Protein AF-A0A7S1WYD8-F1 (afdb_monomer_lite)

Secondary structure (DSSP, 8-state):
----------PPPPPPP---------TT------TTT---TTS-THHHHHHHHHHHHHHHHHHHHHHHHS------PPP-------------PPP-------GGGTGGG-SHHHHHHHSTT-----EEEEEE-TTTTTTSPPPGGGTTS-SEEEEEETTS-SS-------

Foldseek 3Di:
DDDDDDDDDDDDDDDPDDDDDDDDPDPPPDPPQDPPPRDDPVDDCVVVVLLVVLLVLLVVVVVVQVVVPPPPPPPDDPDDDDDDDPPDPPPPDRDDDDDDDDLVCQFLCPRNNVSNVVVPPDDDFDEEEDEDAPPPPPPVDDPPVRPSGGNHYHYDHPPDDPDDPPPPPD

Sequence (170 aa):
GAPARTGDTRTPPQSPGGKDDAEGNTPGAAPRECPYIGLNQANSHMLDAQCLWDAAMAHSVVETLARLRAPTSTPPTPQSLPTEPRSVENDKKSPLVLHVCGKFHCEHHLGIPERLHESNGVRTLVVACVPSAKVHMAADKLPEAAKGMADFLVLTDATVPRSFDVTHPI

Radius of gyration: 27.51 Å; chains: 1; bounding box: 68×44×90 Å

Organism: NCBI:txid63592

Structure (mmCIF, N/CA/C/O backbone):
data_AF-A0A7S1WYD8-F1
#
_entry.id   AF-A0A7S1WYD8-F1
#
loop_
_atom_site.group_PDB
_atom_site.id
_atom_site.type_symbol
_atom_site.label_atom_id
_atom_site.label_alt_id
_atom_site.label_comp_id
_atom_site.label_asym_id
_atom_site.label_entity_id
_atom_site.label_seq_id
_atom_site.pdbx_PDB_ins_code
_atom_site.Cartn_x
_atom_site.Cartn_y
_atom_site.Cartn_z
_atom_site.occupancy
_atom_site.B_iso_or_equiv
_atom_site.auth_seq_id
_atom_site.auth_comp_id
_atom_site.auth_asym_id
_atom_site.auth_atom_id
_atom_site.pdbx_PDB_model_num
ATOM 1 N N . GLY A 1 1 ? -29.277 -12.924 -56.873 1.00 54.72 1 GLY A N 1
ATOM 2 C CA . GLY A 1 1 ? -27.971 -12.271 -57.053 1.00 54.72 1 GLY A CA 1
ATOM 3 C C . GLY A 1 1 ? -27.940 -11.025 -56.203 1.00 54.72 1 GLY A C 1
ATOM 4 O O . GLY A 1 1 ? -28.778 -10.163 -56.410 1.00 54.72 1 GLY A O 1
ATOM 5 N N . ALA A 1 2 ? -27.035 -10.974 -55.231 1.00 48.59 2 ALA A N 1
ATOM 6 C CA . ALA A 1 2 ? -26.766 -9.813 -54.385 1.00 48.59 2 ALA A CA 1
ATOM 7 C C . ALA A 1 2 ? -25.243 -9.576 -54.391 1.00 48.59 2 ALA A C 1
ATOM 9 O O . ALA A 1 2 ? -24.506 -10.567 -54.407 1.00 48.59 2 ALA A O 1
ATOM 10 N N . PRO A 1 3 ? -24.754 -8.324 -54.433 1.00 60.97 3 PRO A N 1
ATOM 11 C CA . PRO A 1 3 ? -23.325 -8.063 -54.541 1.00 60.97 3 PRO A CA 1
ATOM 12 C C . PRO A 1 3 ? -22.613 -8.221 -53.191 1.00 60.97 3 PRO A C 1
ATOM 14 O O . PRO A 1 3 ? -23.102 -7.794 -52.144 1.00 60.97 3 PRO A O 1
ATOM 17 N N . ALA A 1 4 ? -21.438 -8.847 -53.246 1.00 55.34 4 ALA A N 1
ATOM 18 C CA . ALA A 1 4 ? -20.537 -9.069 -52.126 1.00 55.34 4 ALA A CA 1
ATOM 19 C C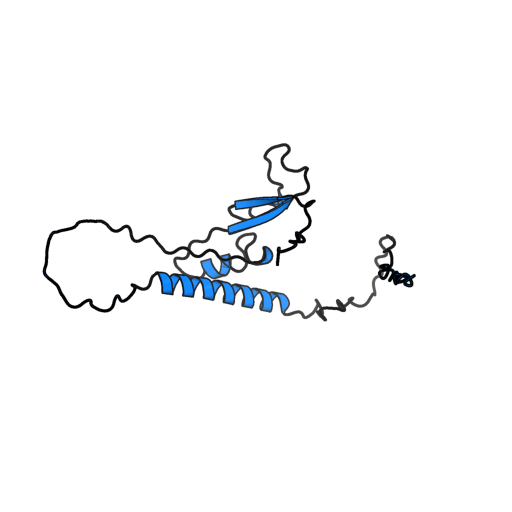 . ALA A 1 4 ? -19.931 -7.747 -51.622 1.00 55.34 4 ALA A C 1
ATOM 21 O O . ALA A 1 4 ? -19.426 -6.942 -52.403 1.00 55.34 4 ALA A O 1
ATOM 22 N N . ARG A 1 5 ? -19.959 -7.543 -50.299 1.00 60.25 5 ARG A N 1
ATOM 23 C CA . ARG A 1 5 ? -19.236 -6.471 -49.602 1.00 60.25 5 ARG A CA 1
ATOM 24 C C . ARG A 1 5 ? -17.738 -6.787 -49.604 1.00 60.25 5 ARG A C 1
ATOM 26 O O . ARG A 1 5 ? -17.311 -7.754 -48.982 1.00 60.25 5 ARG A O 1
ATOM 33 N N . THR A 1 6 ? -16.953 -5.955 -50.276 1.00 57.88 6 THR A N 1
ATOM 34 C CA . THR A 1 6 ? -15.489 -5.936 -50.198 1.00 57.88 6 THR A CA 1
ATOM 35 C C . THR A 1 6 ? -15.048 -5.346 -48.858 1.00 57.88 6 THR A C 1
ATOM 37 O O . THR A 1 6 ? -15.450 -4.236 -48.509 1.00 57.88 6 THR A O 1
ATOM 40 N N . GLY A 1 7 ? -14.262 -6.112 -48.098 1.00 54.97 7 GLY A N 1
ATOM 41 C CA . GLY A 1 7 ? -13.695 -5.708 -46.813 1.00 54.97 7 GLY A CA 1
ATOM 42 C C . GLY A 1 7 ? -12.561 -4.695 -46.974 1.00 54.97 7 GLY A C 1
ATOM 43 O O . GLY A 1 7 ? -11.662 -4.885 -47.788 1.00 54.97 7 GLY A O 1
ATOM 44 N N . ASP A 1 8 ? -12.629 -3.628 -46.182 1.00 55.41 8 ASP A N 1
ATOM 45 C CA . ASP A 1 8 ? -11.605 -2.595 -46.028 1.00 55.41 8 ASP A CA 1
ATOM 46 C C . ASP A 1 8 ? -10.513 -3.115 -45.075 1.00 55.41 8 ASP A C 1
ATOM 48 O O . ASP A 1 8 ? -10.705 -3.194 -43.859 1.00 55.41 8 ASP A O 1
ATOM 52 N N . THR A 1 9 ? -9.380 -3.552 -45.628 1.00 53.44 9 THR A N 1
ATOM 53 C CA . THR A 1 9 ? -8.193 -3.955 -44.864 1.00 53.44 9 THR A CA 1
ATOM 54 C C . THR A 1 9 ? -7.433 -2.712 -44.414 1.00 53.44 9 THR A C 1
ATOM 56 O O . THR A 1 9 ? -6.510 -2.257 -45.090 1.00 53.44 9 THR A O 1
ATOM 59 N N . ARG A 1 10 ? -7.800 -2.160 -43.254 1.00 54.47 10 ARG A N 1
ATOM 60 C CA . ARG A 1 10 ? -6.970 -1.160 -42.572 1.00 54.47 10 ARG A CA 1
ATOM 61 C C . ARG A 1 10 ? -5.784 -1.842 -41.904 1.00 54.47 10 ARG A C 1
ATOM 63 O O . ARG A 1 10 ? -5.918 -2.483 -40.865 1.00 54.47 10 ARG A O 1
ATOM 70 N N . THR A 1 11 ? -4.620 -1.683 -42.514 1.00 59.00 11 THR A N 1
ATOM 71 C CA . THR A 1 11 ? -3.324 -2.036 -41.936 1.00 59.00 11 THR A CA 1
ATOM 72 C C . THR A 1 11 ? -3.075 -1.181 -40.683 1.00 59.00 11 THR A C 1
ATOM 74 O O . THR A 1 11 ? -3.190 0.045 -40.771 1.00 59.00 11 THR A O 1
ATOM 77 N N . PRO A 1 12 ? -2.747 -1.766 -39.517 1.00 62.69 12 PRO A N 1
ATOM 78 C CA . PRO A 1 12 ? -2.370 -0.987 -38.342 1.00 62.69 12 PRO A CA 1
ATOM 79 C C . PRO A 1 12 ? -1.045 -0.238 -38.586 1.00 62.69 12 PRO A C 1
ATOM 81 O O . PRO A 1 12 ? -0.192 -0.732 -39.331 1.00 62.69 12 PRO A O 1
ATOM 84 N N . PRO A 1 13 ? -0.848 0.947 -37.975 1.00 56.44 13 PRO A N 1
ATOM 85 C CA . PRO A 1 13 ? 0.396 1.694 -38.099 1.00 56.44 13 PRO A CA 1
ATOM 86 C C . PRO A 1 13 ? 1.548 0.888 -37.490 1.00 56.44 13 PRO A C 1
ATOM 88 O O . PRO A 1 13 ? 1.535 0.550 -36.308 1.00 56.44 13 PRO A O 1
ATOM 91 N N . GLN A 1 14 ? 2.544 0.573 -38.317 1.00 46.78 14 GLN A N 1
ATOM 92 C CA . GLN A 1 14 ? 3.796 -0.026 -37.871 1.00 46.78 14 GLN A CA 1
ATOM 93 C C . GLN A 1 14 ? 4.519 0.963 -36.951 1.00 46.78 14 GLN A C 1
ATOM 95 O O . GLN A 1 14 ? 4.856 2.073 -37.362 1.00 46.78 14 GLN A O 1
ATOM 100 N N . SER A 1 15 ? 4.759 0.562 -35.703 1.00 56.62 15 SER A N 1
ATOM 101 C CA . SER A 1 15 ? 5.686 1.267 -34.821 1.00 56.62 15 SER A CA 1
ATOM 102 C C . SER A 1 15 ? 7.091 1.207 -35.434 1.00 56.62 15 SER A C 1
ATOM 104 O O . SER A 1 15 ? 7.518 0.123 -35.839 1.00 56.62 15 SER A O 1
ATOM 106 N N . PRO A 1 16 ? 7.822 2.331 -35.533 1.00 56.03 16 PRO A N 1
ATOM 107 C CA . PRO A 1 16 ? 9.172 2.314 -36.069 1.00 56.03 16 PRO A CA 1
ATOM 108 C C . PRO A 1 16 ? 10.068 1.481 -35.148 1.00 56.03 16 PRO A C 1
ATOM 110 O O . PRO A 1 16 ? 10.165 1.743 -33.950 1.00 56.03 16 PRO A O 1
ATOM 113 N N . GLY A 1 17 ? 10.683 0.450 -35.729 1.00 50.47 17 GLY A N 1
ATOM 114 C CA . GLY A 1 17 ? 11.628 -0.428 -35.054 1.00 50.47 17 GLY A CA 1
ATOM 115 C C . GLY A 1 17 ? 12.797 0.367 -34.484 1.00 50.47 17 GLY A C 1
ATOM 116 O O . GLY A 1 17 ? 13.531 1.025 -35.223 1.00 50.47 17 GLY A O 1
ATOM 117 N N . GLY A 1 18 ? 12.955 0.291 -33.163 1.00 46.12 18 GLY A N 1
ATOM 118 C CA . GLY A 1 18 ? 14.162 0.724 -32.479 1.00 46.12 18 GLY A CA 1
ATOM 119 C C . GLY A 1 18 ? 15.306 -0.191 -32.891 1.00 46.12 18 GLY A C 1
ATOM 120 O O . GLY A 1 18 ? 15.285 -1.381 -32.593 1.00 46.12 18 GLY A O 1
ATOM 121 N N . LYS A 1 19 ? 16.266 0.365 -33.629 1.00 50.75 19 LYS A N 1
ATOM 122 C CA . LYS A 1 19 ? 17.580 -0.242 -33.791 1.00 50.75 19 LYS A CA 1
ATOM 123 C C . LYS A 1 19 ? 18.352 -0.039 -32.496 1.00 50.75 19 LYS A C 1
ATOM 125 O O . LYS A 1 19 ? 18.492 1.091 -32.028 1.00 50.75 19 LYS A O 1
ATOM 130 N N . ASP A 1 20 ? 18.818 -1.151 -31.953 1.00 59.25 20 ASP A N 1
ATOM 131 C CA . ASP A 1 20 ? 19.882 -1.211 -30.969 1.00 59.25 20 ASP A CA 1
ATOM 132 C C . ASP A 1 20 ? 21.140 -0.591 -31.580 1.00 59.25 20 ASP A C 1
ATOM 134 O O . ASP A 1 20 ? 21.757 -1.192 -32.454 1.00 59.25 20 ASP A O 1
ATOM 138 N N . ASP A 1 21 ? 21.518 0.604 -31.133 1.00 47.22 21 ASP A N 1
ATOM 139 C CA . ASP A 1 21 ? 22.834 1.165 -31.412 1.00 47.22 21 ASP A CA 1
ATOM 140 C C . ASP A 1 21 ? 23.421 1.732 -30.116 1.00 47.22 21 ASP A C 1
ATOM 142 O O . ASP A 1 21 ? 22.973 2.739 -29.570 1.00 47.22 21 ASP A O 1
ATOM 146 N N . ALA A 1 22 ? 24.399 0.972 -29.628 1.00 52.16 22 ALA A N 1
ATOM 147 C CA . ALA A 1 22 ? 25.668 1.382 -29.046 1.00 52.16 22 ALA A CA 1
ATOM 148 C C . ALA A 1 22 ? 25.738 2.699 -28.247 1.00 52.16 22 ALA A C 1
ATOM 150 O O . ALA A 1 22 ? 25.550 3.809 -28.742 1.00 52.16 22 ALA A O 1
ATOM 151 N N . GLU A 1 23 ? 26.187 2.523 -27.007 1.00 51.34 23 GLU A N 1
ATOM 152 C CA . GLU A 1 23 ? 26.700 3.517 -26.070 1.00 51.34 23 GLU A CA 1
ATOM 153 C C . GLU A 1 23 ? 27.602 4.575 -26.736 1.00 51.34 23 GLU A C 1
ATOM 155 O O . GLU A 1 23 ? 28.797 4.382 -26.949 1.00 51.34 23 GLU A O 1
ATOM 160 N N . GLY A 1 24 ? 27.026 5.743 -27.015 1.00 44.38 24 GLY A N 1
ATOM 161 C CA . GLY A 1 24 ? 27.745 6.977 -27.314 1.00 44.38 24 GLY A CA 1
ATOM 162 C C . GLY A 1 24 ? 27.444 8.021 -26.245 1.00 44.38 24 GLY A C 1
ATOM 163 O O . GLY A 1 24 ? 26.555 8.854 -26.422 1.00 44.38 24 GLY A O 1
ATOM 164 N N . ASN A 1 25 ? 28.165 7.980 -25.120 1.00 46.75 25 ASN A N 1
ATOM 165 C CA . ASN A 1 25 ? 28.095 9.016 -24.088 1.00 46.75 25 ASN A CA 1
ATOM 166 C C . ASN A 1 25 ? 28.678 10.325 -24.650 1.00 46.75 25 ASN A C 1
ATOM 168 O O . ASN A 1 25 ? 29.888 10.539 -24.619 1.00 46.75 25 ASN A O 1
ATOM 172 N N . THR A 1 26 ? 27.822 11.173 -25.223 1.00 55.28 26 THR A N 1
ATOM 173 C CA . THR A 1 26 ? 28.215 12.484 -25.753 1.00 55.28 26 THR A CA 1
ATOM 174 C C . THR A 1 26 ? 28.062 13.520 -24.633 1.00 55.28 26 THR A C 1
ATOM 176 O O . THR A 1 26 ? 26.927 13.834 -24.262 1.00 55.28 26 THR A O 1
ATOM 179 N N . PRO A 1 27 ? 29.154 14.068 -24.068 1.00 48.50 27 PRO A N 1
ATOM 180 C CA . PRO A 1 27 ? 29.068 15.113 -23.055 1.00 48.50 27 PRO A CA 1
ATOM 181 C C . PRO A 1 27 ? 28.597 16.408 -23.731 1.00 48.50 27 PRO A C 1
ATOM 183 O O . PRO A 1 27 ? 29.362 17.065 -24.430 1.00 48.50 27 PRO A O 1
ATOM 186 N N . GLY A 1 28 ? 27.316 16.746 -23.575 1.00 56.62 28 GLY A N 1
ATOM 187 C CA . GLY A 1 28 ? 26.741 17.985 -24.119 1.00 56.62 28 GLY A CA 1
ATOM 188 C C . GLY A 1 28 ? 25.321 17.880 -24.673 1.00 56.62 28 GLY A C 1
ATOM 189 O O . GLY A 1 28 ? 24.766 18.893 -25.093 1.00 56.62 28 GLY A O 1
ATOM 190 N N . ALA A 1 29 ? 24.702 16.696 -24.676 1.00 58.94 29 ALA A N 1
ATOM 191 C CA . ALA A 1 29 ? 23.285 16.591 -25.008 1.00 58.94 29 ALA A CA 1
ATOM 192 C C . ALA A 1 29 ? 22.445 17.249 -23.898 1.00 58.94 29 ALA A C 1
ATOM 194 O O . ALA A 1 29 ? 22.488 16.817 -22.746 1.00 58.94 29 ALA A O 1
ATOM 195 N N . ALA A 1 30 ? 21.703 18.305 -24.252 1.00 63.00 30 ALA A N 1
ATOM 196 C CA . ALA A 1 30 ? 20.759 18.975 -23.362 1.00 63.00 30 ALA A CA 1
ATOM 197 C C . ALA A 1 30 ? 19.829 17.948 -22.680 1.00 63.00 30 ALA A C 1
ATOM 199 O O . ALA A 1 30 ? 19.476 16.947 -23.318 1.00 63.00 30 ALA A O 1
ATOM 200 N N . PRO A 1 31 ? 19.443 18.166 -21.407 1.00 61.38 31 PRO A N 1
ATOM 201 C CA . PRO A 1 31 ? 18.614 17.228 -20.660 1.00 61.38 31 PRO A CA 1
ATOM 202 C C . PRO A 1 31 ? 17.346 16.938 -21.461 1.00 61.38 31 PRO A C 1
ATOM 204 O O . PRO A 1 31 ? 16.553 17.832 -21.748 1.00 61.38 31 PRO A O 1
ATOM 207 N N . ARG A 1 32 ? 17.206 15.682 -21.894 1.00 60.66 32 ARG A N 1
ATOM 208 C CA . ARG A 1 32 ? 16.066 15.227 -22.686 1.00 60.66 32 ARG A CA 1
ATOM 209 C C . ARG A 1 32 ? 14.837 15.222 -21.786 1.00 60.66 32 ARG A C 1
ATOM 211 O O . ARG A 1 32 ? 14.624 14.291 -21.017 1.00 60.66 32 ARG A O 1
ATOM 218 N N . GLU A 1 33 ? 14.064 16.294 -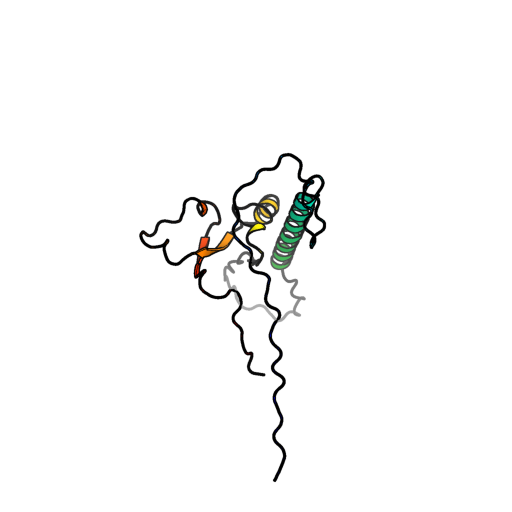21.865 1.00 60.03 33 GLU A N 1
ATOM 219 C CA . GLU A 1 33 ? 12.764 16.417 -21.221 1.00 60.03 33 GLU A CA 1
ATOM 220 C C . GLU A 1 33 ? 11.828 15.327 -21.766 1.00 60.03 33 GLU A C 1
ATOM 222 O O . GLU A 1 33 ? 11.763 15.093 -22.976 1.00 60.03 33 GLU A O 1
ATOM 227 N N . CYS A 1 34 ? 11.138 14.607 -20.879 1.00 54.78 34 CYS A N 1
ATOM 228 C CA . CYS A 1 34 ? 10.168 13.602 -21.303 1.00 54.78 34 CYS A CA 1
ATOM 229 C C . CYS A 1 34 ? 9.008 14.310 -22.031 1.00 54.78 34 CYS A C 1
ATOM 231 O O . CYS A 1 34 ? 8.285 15.075 -21.385 1.00 54.78 34 CYS A O 1
ATOM 233 N N . PRO A 1 35 ? 8.768 14.044 -23.331 1.00 60.50 35 PRO A N 1
ATOM 234 C CA . PRO A 1 35 ? 7.824 14.820 -24.142 1.00 60.50 35 PRO A CA 1
ATOM 235 C C . PRO A 1 35 ? 6.361 14.644 -23.718 1.00 60.50 35 PRO A C 1
ATOM 237 O O . PRO A 1 35 ? 5.507 15.423 -24.127 1.00 60.50 35 PRO A O 1
ATOM 240 N N . TYR A 1 36 ? 6.065 13.628 -22.904 1.00 55.00 36 TYR A N 1
ATOM 241 C CA . TYR A 1 36 ? 4.706 13.311 -22.467 1.00 55.00 36 TYR A CA 1
ATOM 242 C C . TYR A 1 36 ? 4.369 13.816 -21.066 1.00 55.00 36 TYR A C 1
ATOM 244 O O . TYR A 1 36 ? 3.191 13.884 -20.729 1.00 55.00 36 TYR A O 1
ATOM 252 N N . ILE A 1 37 ? 5.371 14.144 -20.243 1.00 59.97 37 ILE A N 1
ATOM 253 C CA . ILE A 1 37 ? 5.134 14.528 -18.843 1.00 59.97 37 ILE A CA 1
ATOM 254 C C . ILE A 1 37 ? 5.731 15.908 -18.519 1.00 59.97 37 ILE A C 1
ATOM 256 O O . ILE A 1 37 ? 5.375 16.488 -17.503 1.00 59.97 37 ILE A O 1
ATOM 260 N N . GLY A 1 38 ? 6.572 16.492 -19.389 1.00 55.41 38 GLY A N 1
ATOM 261 C CA . GLY A 1 38 ? 7.095 17.856 -19.193 1.00 55.41 38 GLY A CA 1
ATOM 262 C C . GLY A 1 38 ? 7.848 18.028 -17.868 1.00 55.41 38 GLY A C 1
ATOM 263 O O . GLY A 1 38 ? 7.863 19.105 -17.280 1.00 55.41 38 GLY A O 1
ATOM 264 N N . LEU A 1 39 ? 8.404 16.932 -17.341 1.00 57.12 39 LEU A N 1
ATOM 265 C CA . LEU A 1 39 ? 9.094 16.919 -16.060 1.00 57.12 39 LEU A CA 1
ATOM 266 C C . LEU A 1 39 ? 10.578 17.147 -16.296 1.00 57.12 39 LEU A C 1
ATOM 268 O O . LEU A 1 39 ? 11.310 16.248 -16.716 1.00 57.12 39 LEU A O 1
ATOM 272 N N . ASN A 1 40 ? 11.022 18.356 -15.984 1.00 64.50 40 ASN A N 1
ATOM 273 C CA . ASN A 1 40 ? 12.432 18.659 -15.849 1.00 64.50 40 ASN A CA 1
ATOM 274 C C . ASN A 1 40 ? 12.943 18.088 -14.515 1.00 64.50 40 ASN A C 1
ATOM 276 O O . ASN A 1 40 ? 12.693 18.658 -13.452 1.00 64.50 40 ASN A O 1
ATOM 280 N N . GLN A 1 41 ? 13.668 16.965 -14.575 1.00 62.03 41 GLN A N 1
ATOM 281 C CA . GLN A 1 41 ? 14.265 16.295 -13.409 1.00 62.03 41 GLN A CA 1
ATOM 282 C C . GLN A 1 41 ? 15.110 17.227 -12.526 1.00 62.03 41 GLN A C 1
ATOM 284 O O . GLN A 1 41 ? 15.236 16.969 -11.334 1.00 62.03 41 GLN A O 1
ATOM 289 N N . ALA A 1 42 ? 15.662 18.315 -13.076 1.00 69.50 42 ALA A N 1
ATOM 290 C CA . ALA A 1 42 ? 16.506 19.236 -12.320 1.00 69.50 42 ALA A CA 1
ATOM 291 C C . ALA A 1 42 ? 15.731 20.109 -11.311 1.00 69.50 42 ALA A C 1
ATOM 293 O O . ALA A 1 42 ? 16.345 20.603 -10.375 1.00 69.50 42 ALA A O 1
ATOM 294 N N . ASN A 1 43 ? 14.409 20.280 -11.473 1.00 64.62 43 ASN A N 1
ATOM 295 C CA . ASN A 1 43 ? 13.558 21.131 -10.620 1.00 64.62 43 ASN A CA 1
ATOM 296 C C . ASN A 1 43 ? 12.211 20.469 -10.259 1.00 64.62 43 ASN A C 1
ATOM 298 O O . ASN A 1 43 ? 11.241 21.153 -9.928 1.00 64.62 43 ASN A O 1
ATOM 302 N N . SER A 1 44 ? 12.092 19.145 -10.371 1.00 67.44 44 SER A N 1
ATOM 303 C CA . SER A 1 44 ? 10.796 18.496 -10.186 1.00 67.44 44 SER A CA 1
ATOM 304 C C . SER A 1 44 ? 10.480 18.285 -8.700 1.00 67.44 44 SER A C 1
ATOM 306 O O . SER A 1 44 ? 11.093 17.435 -8.055 1.00 67.44 44 SER A O 1
ATOM 308 N N . HIS A 1 45 ? 9.452 18.962 -8.182 1.00 85.19 45 HIS A N 1
ATOM 309 C CA . HIS A 1 45 ? 8.819 18.691 -6.876 1.00 85.19 45 HIS A CA 1
ATOM 310 C C . HIS A 1 45 ? 8.043 17.355 -6.848 1.00 85.19 45 HIS A C 1
ATOM 312 O O . HIS A 1 45 ? 7.039 17.206 -6.157 1.00 85.19 45 HIS A O 1
ATOM 318 N N . MET A 1 46 ? 8.467 16.367 -7.639 1.00 84.81 46 MET A N 1
ATOM 319 C CA . MET A 1 46 ? 7.786 15.077 -7.744 1.00 84.81 46 MET A CA 1
ATOM 320 C C . MET A 1 46 ? 7.830 14.295 -6.442 1.00 84.81 46 MET A C 1
ATOM 322 O O . MET A 1 46 ? 6.831 13.688 -6.080 1.00 84.81 46 MET A O 1
ATOM 326 N N . LEU A 1 47 ? 8.970 14.310 -5.747 1.00 87.69 47 LEU A N 1
ATOM 327 C CA . LEU A 1 47 ? 9.086 13.648 -4.451 1.00 87.69 47 LEU A CA 1
ATOM 328 C C . LEU A 1 47 ? 8.157 14.302 -3.427 1.00 87.69 47 LEU A C 1
ATOM 330 O O . LEU A 1 47 ? 7.490 13.593 -2.686 1.00 87.69 47 LEU A O 1
ATOM 334 N N . ASP A 1 48 ? 8.030 15.631 -3.442 1.00 90.75 48 ASP A N 1
ATOM 335 C CA . ASP A 1 48 ? 7.096 16.342 -2.564 1.00 90.75 48 ASP A CA 1
ATOM 336 C C . ASP A 1 48 ? 5.642 15.980 -2.889 1.00 90.75 48 ASP A C 1
ATOM 338 O O . ASP A 1 48 ? 4.851 15.707 -1.987 1.00 90.75 48 ASP A O 1
ATOM 342 N N . ALA A 1 49 ? 5.290 15.923 -4.178 1.00 92.50 49 ALA A N 1
ATOM 343 C CA . ALA A 1 49 ? 3.960 15.512 -4.624 1.00 92.50 49 ALA A CA 1
ATOM 344 C C . ALA A 1 49 ? 3.646 14.061 -4.223 1.00 92.50 49 ALA A C 1
ATOM 346 O O . ALA A 1 49 ? 2.552 13.776 -3.738 1.00 92.50 49 ALA A O 1
ATOM 347 N N . GLN A 1 50 ? 4.620 13.164 -4.371 1.00 93.12 50 GLN A N 1
ATOM 348 C CA . GLN A 1 50 ? 4.530 11.769 -3.952 1.00 93.12 50 GLN A CA 1
ATOM 349 C C . GLN A 1 50 ? 4.331 11.661 -2.433 1.00 93.12 50 GLN A C 1
ATOM 351 O O . GLN A 1 50 ? 3.376 11.031 -1.983 1.00 93.12 50 GLN A O 1
ATOM 356 N N . CYS A 1 51 ? 5.159 12.353 -1.646 1.00 95.06 51 CYS A N 1
ATOM 357 C CA . CYS A 1 51 ? 5.037 12.430 -0.190 1.00 95.06 51 CYS A CA 1
ATOM 358 C C . CYS A 1 51 ? 3.670 12.973 0.248 1.00 95.06 51 CYS A C 1
ATOM 360 O O . CYS A 1 51 ? 3.087 12.475 1.214 1.00 95.06 51 CYS A O 1
ATOM 362 N N . LEU A 1 52 ? 3.150 13.985 -0.453 1.00 96.31 52 LEU A N 1
ATOM 363 C CA . LEU A 1 52 ? 1.831 14.552 -0.186 1.00 96.31 52 LEU A CA 1
ATOM 364 C C . LEU A 1 52 ? 0.713 13.546 -0.493 1.00 96.31 52 LEU A C 1
ATOM 366 O O . LEU A 1 52 ? -0.233 13.435 0.289 1.00 96.31 52 LEU A O 1
ATOM 370 N N . TRP A 1 53 ? 0.820 12.790 -1.588 1.00 97.50 53 TRP A N 1
ATOM 371 C CA . TRP A 1 53 ? -0.12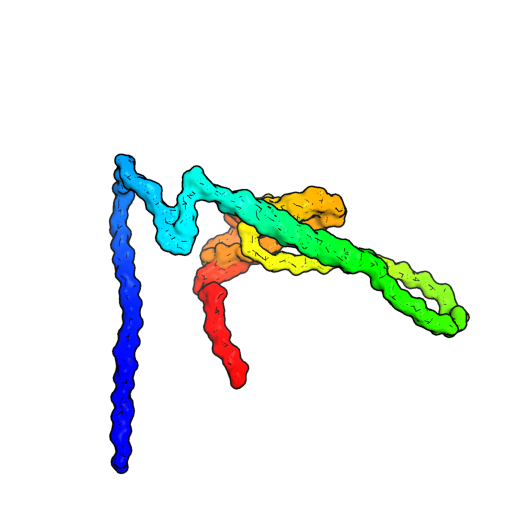2 11.713 -1.903 1.00 97.50 53 TRP A CA 1
ATOM 372 C C . TRP A 1 53 ? -0.096 10.591 -0.867 1.00 97.50 53 TRP A C 1
ATOM 374 O O . TRP A 1 53 ? -1.162 10.167 -0.415 1.00 97.50 53 TRP A O 1
ATOM 384 N N . ASP A 1 54 ? 1.084 10.159 -0.433 1.00 97.88 54 ASP A N 1
ATOM 385 C CA . ASP A 1 54 ? 1.227 9.135 0.606 1.00 97.88 54 ASP A CA 1
ATOM 386 C C . ASP A 1 54 ? 0.615 9.588 1.936 1.00 97.88 54 ASP A C 1
ATOM 388 O O . ASP A 1 54 ? -0.138 8.839 2.566 1.00 97.88 54 ASP A O 1
ATOM 392 N N . ALA A 1 55 ? 0.851 10.845 2.328 1.00 97.75 55 ALA A N 1
ATOM 393 C CA . ALA A 1 55 ? 0.251 11.440 3.519 1.00 97.75 55 ALA A CA 1
ATOM 394 C C . ALA A 1 55 ? -1.282 11.509 3.427 1.00 97.75 55 ALA A C 1
ATOM 396 O O . ALA A 1 55 ? -1.976 11.161 4.386 1.00 97.75 55 ALA A O 1
ATOM 397 N N . ALA A 1 56 ? -1.827 11.906 2.274 1.00 98.12 56 ALA A N 1
ATOM 398 C CA . ALA A 1 56 ? -3.271 11.954 2.059 1.00 98.12 56 ALA A CA 1
ATOM 399 C C . ALA A 1 56 ? -3.915 10.555 2.136 1.00 98.12 56 ALA A C 1
ATOM 401 O O . ALA A 1 56 ? -4.958 10.384 2.777 1.00 98.12 56 ALA A O 1
ATOM 402 N N . MET A 1 57 ? -3.282 9.538 1.543 1.00 98.38 57 MET A N 1
ATOM 403 C CA . MET A 1 57 ? -3.754 8.152 1.627 1.00 98.38 57 MET A CA 1
ATOM 404 C C . MET A 1 57 ? -3.702 7.624 3.063 1.00 98.38 57 MET A C 1
ATOM 406 O O . MET A 1 57 ? -4.702 7.087 3.546 1.00 98.38 57 MET A O 1
ATOM 410 N N . ALA A 1 58 ? -2.599 7.844 3.782 1.00 98.00 58 ALA A N 1
ATOM 411 C CA . ALA A 1 58 ? -2.472 7.465 5.188 1.00 98.00 58 ALA A CA 1
ATOM 412 C C . ALA A 1 58 ? -3.540 8.136 6.067 1.00 98.00 58 ALA A C 1
ATOM 414 O O . ALA A 1 58 ? -4.203 7.456 6.855 1.00 98.00 58 ALA A O 1
ATOM 415 N N . HIS A 1 59 ? -3.784 9.439 5.877 1.00 97.44 59 HIS A N 1
ATOM 416 C CA . HIS A 1 59 ? -4.841 10.167 6.583 1.00 97.44 59 HIS A CA 1
ATOM 417 C C . HIS A 1 59 ? -6.217 9.515 6.370 1.00 97.44 59 HIS A C 1
ATOM 419 O O . HIS A 1 59 ? -6.954 9.299 7.333 1.00 97.44 59 HIS A O 1
ATOM 425 N N . SER A 1 60 ? -6.554 9.133 5.132 1.00 98.00 60 SER A N 1
ATOM 426 C CA . SER A 1 60 ? -7.837 8.479 4.828 1.00 98.00 60 SER A CA 1
ATOM 427 C C . SER A 1 60 ? -8.015 7.134 5.553 1.00 98.00 60 SER A C 1
ATOM 429 O O . SER A 1 60 ? -9.112 6.809 6.021 1.00 98.00 60 SER A O 1
ATOM 431 N N . VAL A 1 61 ? -6.931 6.365 5.711 1.00 97.44 61 VAL A N 1
ATOM 432 C CA . VAL A 1 61 ? -6.933 5.092 6.445 1.00 97.44 61 VAL A CA 1
ATOM 433 C C . VAL A 1 61 ? -7.146 5.337 7.938 1.00 97.44 61 VAL A C 1
ATOM 435 O O . VAL A 1 61 ? -7.988 4.675 8.549 1.00 97.44 61 VAL A O 1
ATOM 438 N N . VAL A 1 62 ? -6.437 6.309 8.523 1.00 97.00 62 VAL A N 1
ATOM 439 C CA . VAL A 1 62 ? -6.583 6.687 9.940 1.00 97.00 62 VAL A CA 1
ATOM 440 C C . VAL A 1 62 ? -8.005 7.155 10.234 1.00 97.00 62 VAL A C 1
ATOM 442 O O . VAL A 1 62 ? -8.616 6.695 11.200 1.00 97.00 62 VAL A O 1
ATOM 445 N N . GLU A 1 63 ? -8.561 8.016 9.384 1.00 96.38 63 GLU A N 1
ATOM 446 C CA . GLU A 1 63 ? -9.932 8.501 9.521 1.00 96.38 63 GLU A CA 1
ATOM 447 C C . GLU A 1 63 ? -10.944 7.348 9.442 1.00 96.38 63 GLU A C 1
ATOM 449 O O . GLU A 1 63 ? -11.853 7.252 10.270 1.00 96.38 63 GLU A O 1
ATOM 454 N N . THR A 1 64 ? -10.758 6.424 8.497 1.00 96.69 64 THR A N 1
ATOM 455 C CA . THR A 1 64 ? -11.614 5.237 8.359 1.00 96.69 64 THR A CA 1
ATOM 456 C C . THR A 1 64 ? -11.548 4.357 9.607 1.00 96.69 64 THR A C 1
ATOM 458 O O . THR A 1 64 ? -12.586 3.964 10.143 1.00 96.69 64 THR A O 1
ATOM 461 N N . LEU A 1 65 ? -10.349 4.090 10.132 1.00 95.38 65 LEU A N 1
ATOM 462 C CA . LEU A 1 65 ? -10.177 3.342 11.378 1.00 95.38 65 LEU A CA 1
ATOM 463 C C . LEU A 1 65 ? -10.846 4.051 12.561 1.00 95.38 65 LEU A C 1
ATOM 465 O O . LEU A 1 65 ? -11.499 3.390 13.368 1.00 95.38 65 LEU A O 1
ATOM 469 N N . ALA A 1 66 ? -10.725 5.376 12.667 1.00 93.69 66 ALA A N 1
ATOM 470 C CA . ALA A 1 66 ? -11.379 6.157 13.716 1.00 93.69 66 ALA A CA 1
ATOM 471 C C . ALA A 1 66 ? -12.910 6.049 13.635 1.00 93.69 66 ALA A C 1
ATOM 473 O O . ALA A 1 66 ? -13.558 5.782 14.649 1.00 93.69 66 ALA A O 1
ATOM 474 N N . ARG A 1 67 ? -13.485 6.158 12.430 1.00 93.81 67 ARG A N 1
ATOM 475 C CA . ARG A 1 67 ? -14.928 5.978 12.192 1.00 93.81 67 ARG A CA 1
ATOM 476 C C . ARG A 1 67 ? -15.409 4.579 12.577 1.00 93.81 67 ARG A C 1
ATOM 478 O O . ARG A 1 67 ? -16.467 4.454 13.179 1.00 93.81 67 ARG A O 1
ATOM 485 N N . LEU A 1 68 ? -14.626 3.540 12.286 1.00 92.94 68 LEU A N 1
ATOM 486 C CA . LEU A 1 68 ? -14.960 2.157 12.650 1.00 92.94 68 LEU A CA 1
ATOM 487 C C . LEU A 1 68 ? -14.794 1.862 14.151 1.00 92.94 68 LEU A C 1
ATOM 489 O O . LEU A 1 68 ? -15.415 0.933 14.662 1.00 92.94 68 LEU A O 1
ATOM 493 N N . ARG A 1 69 ? -13.949 2.621 14.864 1.00 91.25 69 ARG A N 1
ATOM 494 C CA . ARG A 1 69 ? -13.797 2.530 16.329 1.00 91.25 69 ARG A CA 1
ATOM 495 C C . ARG A 1 69 ? -14.896 3.269 17.081 1.00 91.25 69 ARG A C 1
ATOM 497 O O . ARG A 1 69 ? -15.162 2.919 18.232 1.00 91.25 69 ARG A O 1
ATOM 504 N N . ALA A 1 70 ? -15.480 4.304 16.476 1.00 88.19 70 ALA A N 1
ATOM 505 C CA . ALA A 1 70 ? -16.542 5.066 17.106 1.00 88.19 70 ALA A CA 1
ATOM 506 C C . ALA A 1 70 ? -17.695 4.111 17.457 1.00 88.19 70 ALA A C 1
ATOM 508 O O . ALA A 1 70 ? -18.128 3.338 16.598 1.00 88.19 70 ALA A O 1
ATOM 509 N N . PRO A 1 71 ? -18.182 4.113 18.711 1.00 82.00 71 PRO A N 1
ATOM 510 C CA . PRO A 1 71 ? -19.345 3.320 19.057 1.00 82.00 71 PRO A CA 1
ATOM 511 C C . PRO A 1 71 ? -20.477 3.771 18.143 1.00 82.00 71 PRO A C 1
ATOM 513 O O . PRO A 1 71 ? -20.818 4.954 18.124 1.00 82.00 71 PRO A O 1
ATOM 516 N N . THR A 1 72 ? -21.042 2.842 17.373 1.00 76.38 72 THR A N 1
ATOM 517 C CA . THR A 1 72 ? -22.305 3.074 16.684 1.00 76.38 72 THR A CA 1
ATOM 518 C C . THR A 1 72 ? -23.285 3.506 17.758 1.00 76.38 72 THR A C 1
ATOM 520 O O . THR A 1 72 ? -23.692 2.705 18.602 1.00 76.38 72 THR A O 1
ATOM 523 N N . SER A 1 73 ? -23.590 4.803 17.789 1.00 69.19 73 SER A N 1
ATOM 524 C CA . SER A 1 73 ? -24.618 5.369 18.644 1.00 69.19 73 SER A CA 1
ATOM 525 C C . SER A 1 73 ? -25.929 4.772 18.162 1.00 69.19 73 SER A C 1
ATOM 527 O O . SER A 1 73 ? -26.613 5.331 17.307 1.00 69.19 73 SER A O 1
ATOM 529 N N . THR A 1 74 ? -26.212 3.561 18.627 1.00 69.00 74 THR A N 1
ATOM 530 C CA . THR A 1 74 ? -27.475 2.892 18.380 1.00 69.00 74 THR A CA 1
ATOM 531 C C . THR A 1 74 ? -28.495 3.823 19.018 1.00 69.00 74 THR A C 1
ATOM 533 O O . THR A 1 74 ? -28.378 4.081 20.222 1.00 69.00 74 THR A O 1
ATOM 536 N N . PRO A 1 75 ? -29.415 4.423 18.245 1.00 73.75 75 PRO A N 1
ATOM 537 C CA . PRO A 1 75 ? -30.433 5.272 18.833 1.00 73.75 75 PRO A CA 1
ATOM 538 C C . PRO A 1 75 ? -31.149 4.456 19.919 1.00 73.75 75 PRO A C 1
ATOM 540 O O . PRO A 1 75 ? -31.374 3.255 19.720 1.00 73.75 75 PRO A O 1
ATOM 543 N N . PRO A 1 76 ? -31.436 5.057 21.087 1.00 63.53 76 PRO A N 1
ATOM 544 C CA . PRO A 1 76 ? -32.006 4.333 22.211 1.00 63.53 76 PRO A CA 1
ATOM 545 C C . PRO A 1 76 ? -33.297 3.658 21.752 1.00 63.53 76 PRO A C 1
ATOM 547 O O . PRO A 1 76 ? -34.270 4.323 21.400 1.00 63.53 76 PRO A O 1
ATOM 550 N N . THR A 1 77 ? -33.292 2.326 21.709 1.00 72.94 77 THR A N 1
ATOM 551 C CA . THR A 1 77 ? -34.516 1.564 21.470 1.00 72.94 77 THR A CA 1
ATOM 552 C C . THR A 1 77 ? -35.402 1.751 22.706 1.00 72.94 77 THR A C 1
ATOM 554 O O . THR A 1 77 ? -34.909 1.539 23.819 1.00 72.94 77 THR A O 1
ATOM 557 N N . PRO A 1 78 ? -36.664 2.197 22.563 1.00 75.38 78 PRO A N 1
ATOM 558 C CA . PRO A 1 78 ? -37.557 2.381 23.699 1.00 75.38 78 PRO A CA 1
ATOM 559 C C . PRO A 1 78 ? -37.719 1.062 24.465 1.00 75.38 78 PRO A C 1
ATOM 561 O O . PRO A 1 78 ? -37.923 -0.004 23.890 1.00 75.38 78 PRO A O 1
ATOM 564 N N . GLN A 1 79 ? -37.538 1.172 25.777 1.00 60.66 79 GLN A N 1
ATOM 565 C CA . GLN A 1 79 ? -37.281 0.101 26.731 1.00 60.66 79 GLN A CA 1
ATOM 566 C C . GLN A 1 79 ? -38.408 -0.943 26.792 1.00 60.66 79 GLN A C 1
ATOM 568 O O . GLN A 1 79 ? -39.543 -0.617 27.132 1.00 60.66 79 GLN A O 1
ATOM 573 N N . SER A 1 80 ? -38.067 -2.216 26.589 1.00 63.69 80 SER A N 1
ATOM 574 C CA . SER A 1 80 ? -38.875 -3.356 27.030 1.00 63.69 80 SER A CA 1
ATOM 575 C C . SER A 1 80 ? -38.036 -4.264 27.938 1.00 63.69 80 SER A C 1
ATOM 577 O O . SER A 1 80 ? -37.109 -4.906 27.461 1.00 63.69 80 SER A O 1
ATOM 579 N N . LEU A 1 81 ? -38.381 -4.213 29.231 1.00 66.00 81 LEU A N 1
ATOM 580 C CA . LEU A 1 81 ? -38.169 -5.107 30.388 1.00 66.00 81 LEU A CA 1
ATOM 581 C C . LEU A 1 81 ? -36.938 -6.056 30.479 1.00 66.00 81 LEU A C 1
ATOM 583 O O . LEU A 1 81 ? -36.555 -6.711 29.516 1.00 66.00 81 LEU A O 1
ATOM 587 N N . PRO A 1 82 ? -36.356 -6.197 31.691 1.00 64.50 82 PRO A N 1
ATOM 588 C CA . PRO A 1 82 ? -35.097 -6.897 31.929 1.00 64.50 82 PRO A CA 1
ATOM 589 C C . PRO A 1 82 ? -35.299 -8.414 32.028 1.00 64.50 82 PRO A C 1
ATOM 591 O O . PRO A 1 82 ? -36.127 -8.886 32.806 1.00 64.50 82 PRO A O 1
ATOM 594 N N . THR A 1 83 ? -34.519 -9.205 31.291 1.00 57.38 83 THR A N 1
ATOM 595 C CA . THR A 1 83 ? -34.420 -10.652 31.539 1.00 57.38 83 THR A CA 1
ATOM 596 C C . THR A 1 83 ? -33.003 -11.150 31.224 1.00 57.38 83 THR A C 1
ATOM 598 O O . THR A 1 83 ? -32.568 -11.150 30.076 1.00 57.38 83 THR A O 1
ATOM 601 N N . GLU A 1 84 ? -32.334 -11.576 32.298 1.00 63.22 84 GLU A N 1
ATOM 602 C CA . GLU A 1 84 ? -31.097 -12.363 32.421 1.00 63.22 84 GLU A CA 1
ATOM 603 C C . GLU A 1 84 ? -29.697 -11.713 32.264 1.00 63.22 84 GLU A C 1
ATOM 605 O O . GLU A 1 84 ? -29.429 -10.947 31.332 1.00 63.22 84 GLU A O 1
ATOM 610 N N . PRO A 1 85 ? -28.742 -12.088 33.150 1.00 61.59 85 PRO A N 1
ATOM 611 C CA . PRO A 1 85 ? -27.343 -11.683 33.083 1.00 61.59 85 PRO A CA 1
ATOM 612 C C . PRO A 1 85 ? -26.595 -12.497 32.017 1.00 61.59 85 PRO A C 1
ATOM 614 O O . PRO A 1 85 ? -26.044 -13.565 32.279 1.00 61.59 85 PRO A O 1
ATOM 617 N N . ARG A 1 86 ? -26.536 -11.984 30.785 1.00 53.53 86 ARG A N 1
ATOM 618 C CA . ARG A 1 86 ? -25.615 -12.501 29.760 1.00 53.53 86 ARG A CA 1
ATOM 619 C C . ARG A 1 86 ? -24.222 -11.906 29.955 1.00 53.53 86 ARG A C 1
ATOM 621 O O . ARG A 1 86 ? -23.903 -10.851 29.415 1.00 53.53 86 ARG A O 1
ATOM 628 N N . SER A 1 87 ? -23.369 -12.626 30.678 1.00 61.56 87 SER A N 1
ATOM 629 C CA . SER A 1 87 ? -21.912 -12.491 30.592 1.00 61.56 87 SER A CA 1
ATOM 630 C C . SER A 1 87 ? -21.434 -13.084 29.262 1.00 61.56 87 SER A C 1
ATOM 632 O O . SER A 1 87 ? -20.928 -14.203 29.209 1.00 61.56 87 SER A O 1
ATOM 634 N N . VAL A 1 88 ? -21.667 -12.367 28.162 1.00 60.50 88 VAL A N 1
ATOM 635 C CA . VAL A 1 88 ? -20.998 -12.642 26.887 1.00 60.50 88 VAL A CA 1
ATOM 636 C C . VAL A 1 88 ? -19.939 -11.567 26.742 1.00 60.50 88 VAL A C 1
ATOM 638 O O . VAL A 1 88 ? -20.238 -10.411 26.442 1.00 60.50 88 VAL A O 1
ATOM 641 N N . GLU A 1 89 ? -18.709 -11.955 27.051 1.00 63.31 89 GLU A N 1
ATOM 642 C CA . GLU A 1 89 ? -17.493 -11.190 26.818 1.00 63.31 89 GLU A CA 1
ATOM 643 C C . GLU A 1 89 ? -17.384 -10.974 25.302 1.00 63.31 89 GLU A C 1
ATOM 645 O O . GLU A 1 89 ? -16.880 -11.802 24.550 1.00 63.31 89 GLU A O 1
ATOM 650 N N . ASN A 1 90 ? -18.018 -9.906 24.816 1.00 60.53 90 ASN A N 1
ATOM 651 C CA . ASN A 1 90 ? -17.917 -9.499 23.426 1.00 60.53 90 ASN A CA 1
ATOM 652 C C . ASN A 1 90 ? -16.491 -8.998 23.219 1.00 60.53 90 ASN A C 1
ATOM 654 O O . ASN A 1 90 ? -16.207 -7.824 23.472 1.00 60.53 90 ASN A O 1
ATOM 658 N N . ASP A 1 91 ? -15.617 -9.888 22.752 1.00 67.19 91 ASP A N 1
ATOM 659 C CA . ASP A 1 91 ? -14.328 -9.540 22.169 1.00 67.19 91 ASP A CA 1
ATOM 660 C C . ASP A 1 91 ? -14.563 -8.465 21.104 1.00 67.19 91 ASP A C 1
ATOM 662 O O . ASP A 1 91 ? -14.961 -8.739 19.965 1.00 67.19 91 ASP A O 1
ATOM 666 N N . LYS A 1 92 ? -14.362 -7.200 21.484 1.00 76.44 92 LYS A N 1
ATOM 667 C CA . LYS A 1 92 ? -14.397 -6.078 20.552 1.00 76.44 92 LYS A CA 1
ATOM 668 C C . LYS A 1 92 ? -13.229 -6.257 19.593 1.00 76.44 92 LYS A C 1
ATOM 670 O O . LYS A 1 92 ? -12.110 -5.832 19.873 1.00 76.44 92 LYS A O 1
ATOM 675 N N . LYS A 1 93 ? -13.494 -6.892 18.451 1.00 84.12 93 LYS A N 1
ATOM 676 C CA . LYS A 1 93 ? -12.526 -7.007 17.361 1.00 84.12 93 LYS A CA 1
ATOM 677 C C . LYS A 1 93 ? -12.074 -5.605 16.963 1.00 84.12 93 LYS A C 1
ATOM 679 O O . LYS A 1 93 ? -12.897 -4.744 16.657 1.00 84.12 93 LYS A O 1
ATOM 684 N N . SER A 1 94 ? -10.764 -5.377 16.970 1.00 88.69 94 SER A N 1
ATOM 685 C CA . SER A 1 94 ? -10.190 -4.147 16.433 1.00 88.69 94 SER A CA 1
ATOM 686 C C . SER A 1 94 ? -10.550 -4.027 14.949 1.00 88.69 94 SER A C 1
ATOM 688 O O . SER A 1 94 ? -10.432 -5.029 14.236 1.00 88.69 94 SER A O 1
ATOM 690 N N . PRO A 1 95 ? -10.954 -2.843 14.461 1.00 93.69 95 PRO A N 1
ATOM 691 C CA . PRO A 1 95 ? -11.283 -2.680 13.055 1.00 93.69 95 PRO A CA 1
ATOM 692 C C . PRO A 1 95 ? -10.057 -2.903 12.169 1.00 93.69 95 PRO A C 1
ATOM 694 O O . PRO A 1 95 ? -8.923 -2.643 12.576 1.00 93.69 95 PRO A O 1
ATOM 697 N N . LEU A 1 96 ? -10.313 -3.378 10.952 1.00 95.62 96 LEU A N 1
ATOM 698 C CA . LEU A 1 96 ? -9.314 -3.701 9.942 1.00 95.62 96 LEU A CA 1
ATOM 699 C C . LEU A 1 96 ? -9.657 -2.957 8.651 1.00 95.62 96 LEU A C 1
ATOM 701 O O . LEU A 1 96 ? -10.810 -2.970 8.222 1.00 95.62 96 LEU A O 1
ATOM 705 N N . VAL A 1 97 ? -8.655 -2.335 8.032 1.00 97.00 97 VAL A N 1
ATOM 706 C CA . VAL A 1 97 ? -8.771 -1.667 6.731 1.00 97.00 97 VAL A CA 1
ATOM 707 C C . VAL A 1 97 ? -7.772 -2.311 5.776 1.00 97.00 97 VAL A C 1
ATOM 709 O O . VAL A 1 97 ? -6.594 -2.425 6.106 1.00 97.00 97 VAL A O 1
ATOM 712 N N . LEU A 1 98 ? -8.246 -2.724 4.599 1.00 97.88 98 LEU A N 1
ATOM 713 C CA . LEU A 1 98 ? -7.405 -3.146 3.482 1.00 97.88 98 LEU A CA 1
ATOM 714 C C . LEU A 1 98 ? -7.318 -1.989 2.486 1.00 97.88 98 LEU A C 1
ATOM 716 O O . LEU A 1 98 ? -8.331 -1.588 1.917 1.00 97.88 98 LEU A O 1
ATOM 720 N N . HIS A 1 99 ? -6.115 -1.460 2.282 1.00 97.88 99 HIS A N 1
ATOM 721 C CA . HIS A 1 99 ? -5.853 -0.410 1.305 1.00 97.88 99 HIS A CA 1
ATOM 722 C C . HIS A 1 99 ? -5.070 -0.991 0.123 1.00 97.88 99 HIS A C 1
ATOM 724 O O . HIS A 1 99 ? -4.029 -1.614 0.320 1.00 97.88 99 HIS A O 1
ATOM 730 N N . VAL A 1 100 ? -5.578 -0.803 -1.098 1.00 97.75 100 VAL A N 1
ATOM 731 C CA . VAL A 1 100 ? -4.947 -1.288 -2.335 1.00 97.75 100 VAL A CA 1
ATOM 732 C C . VAL A 1 100 ? -4.371 -0.091 -3.080 1.00 97.75 100 VAL A C 1
ATOM 734 O O . VAL A 1 100 ? -5.106 0.824 -3.442 1.00 97.75 100 VAL A O 1
ATOM 737 N N . CYS A 1 101 ? -3.061 -0.105 -3.311 1.00 97.44 101 CYS A N 1
ATOM 738 C CA . CYS A 1 101 ? -2.324 0.975 -3.962 1.00 97.44 101 CYS A CA 1
ATOM 739 C C . CYS A 1 101 ? -1.209 0.411 -4.860 1.00 97.44 101 CYS A C 1
ATOM 741 O O . CYS A 1 101 ? -0.972 -0.799 -4.905 1.00 97.44 101 CYS A O 1
ATOM 743 N N . GLY A 1 102 ? -0.536 1.287 -5.610 1.00 96.25 102 GLY A N 1
ATOM 744 C CA . GLY A 1 102 ? 0.667 0.915 -6.355 1.00 96.25 102 GLY A CA 1
ATOM 745 C C . GLY A 1 102 ? 1.837 0.597 -5.418 1.00 96.25 102 GLY A C 1
ATOM 746 O O . GLY A 1 102 ? 1.992 1.234 -4.382 1.00 96.25 102 GLY A O 1
ATOM 747 N N . LYS A 1 103 ? 2.698 -0.352 -5.809 1.00 95.00 103 LYS A N 1
ATOM 748 C CA . LYS A 1 103 ? 3.823 -0.855 -4.994 1.00 95.00 103 LYS A CA 1
ATOM 749 C C . LYS A 1 103 ? 4.716 0.244 -4.398 1.00 95.00 103 LYS A C 1
ATOM 751 O O . LYS A 1 103 ? 5.117 0.137 -3.245 1.00 95.00 103 LYS A O 1
ATOM 756 N N . PHE A 1 104 ? 4.995 1.297 -5.165 1.00 95.25 104 PHE A N 1
ATOM 757 C CA . PHE A 1 104 ? 5.863 2.406 -4.750 1.00 95.25 104 PHE A CA 1
ATOM 758 C C . PHE A 1 104 ? 5.369 3.158 -3.505 1.00 95.25 104 PHE A C 1
ATOM 760 O O . PHE A 1 104 ? 6.159 3.825 -2.854 1.00 95.25 104 PHE A O 1
ATOM 767 N N . HIS A 1 105 ? 4.084 3.041 -3.162 1.00 97.69 105 HIS A N 1
ATOM 768 C CA . HIS A 1 105 ? 3.490 3.709 -2.004 1.00 97.69 105 HIS A CA 1
ATOM 769 C C . HIS A 1 105 ? 3.635 2.919 -0.695 1.00 97.69 105 HIS A C 1
ATOM 771 O O . HIS A 1 105 ? 3.190 3.388 0.353 1.00 97.69 105 HIS A O 1
ATOM 777 N N . CYS A 1 106 ? 4.171 1.694 -0.741 1.00 97.44 106 CYS A N 1
ATOM 778 C CA . CYS A 1 106 ? 4.245 0.836 0.441 1.00 97.44 106 CYS A CA 1
ATOM 779 C C . CYS A 1 106 ? 5.466 -0.088 0.518 1.00 97.44 106 CYS A C 1
ATOM 781 O O . CYS A 1 106 ? 5.668 -0.715 1.559 1.00 97.44 106 CYS A O 1
ATOM 783 N N . GLU A 1 107 ? 6.248 -0.239 -0.556 1.00 95.12 107 GLU A N 1
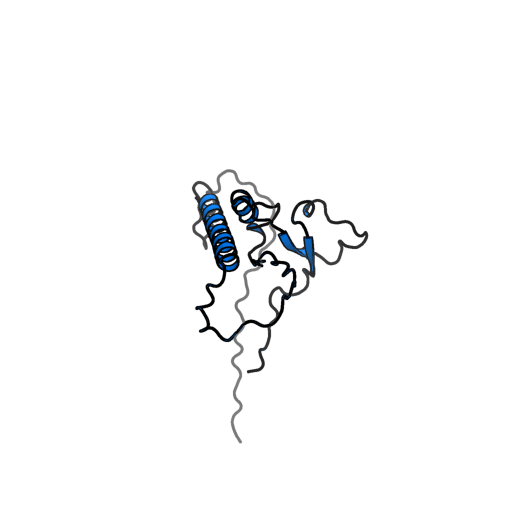ATOM 784 C CA . GLU A 1 107 ? 7.440 -1.089 -0.521 1.00 95.12 107 GLU A CA 1
ATOM 785 C C . GLU A 1 107 ? 8.477 -0.581 0.486 1.00 95.12 107 GLU A C 1
ATOM 787 O O . GLU A 1 107 ? 8.597 0.616 0.738 1.00 95.12 107 GLU A O 1
ATOM 792 N N . HIS A 1 108 ? 9.212 -1.512 1.091 1.00 96.19 108 HIS A N 1
ATOM 793 C CA . HIS A 1 108 ? 10.197 -1.242 2.142 1.00 96.19 108 HIS A CA 1
ATOM 794 C C . HIS A 1 108 ? 9.634 -0.504 3.365 1.00 96.19 108 HIS A C 1
ATOM 796 O O . HIS A 1 108 ? 10.389 0.107 4.118 1.00 96.19 108 HIS A O 1
ATOM 802 N N . HIS A 1 109 ? 8.310 -0.555 3.557 1.00 97.12 109 HIS A N 1
ATOM 803 C CA . HIS A 1 109 ? 7.587 0.198 4.583 1.00 97.12 109 HIS A CA 1
ATOM 804 C C . HIS A 1 109 ? 7.783 1.725 4.471 1.00 97.12 109 HIS A C 1
ATOM 806 O O . HIS A 1 109 ? 7.620 2.436 5.461 1.00 97.12 109 HIS A O 1
ATOM 812 N N . LEU A 1 110 ? 8.074 2.232 3.268 1.00 96.44 110 LEU A N 1
ATOM 813 C CA . LEU A 1 110 ? 8.165 3.663 2.952 1.00 96.44 110 LEU A CA 1
ATOM 814 C C . LEU A 1 110 ? 6.860 4.186 2.333 1.00 96.44 110 LEU A C 1
ATOM 816 O O . LEU A 1 110 ? 6.071 3.411 1.788 1.00 96.44 110 LEU A O 1
ATOM 820 N N . GLY A 1 111 ? 6.629 5.500 2.409 1.00 97.06 111 GLY A N 1
ATOM 821 C CA . GLY A 1 111 ? 5.419 6.135 1.873 1.00 97.06 111 GLY A CA 1
ATOM 822 C C . GLY A 1 111 ? 4.243 6.037 2.846 1.00 97.06 111 GLY A C 1
ATOM 823 O O . GLY A 1 111 ? 4.284 6.595 3.944 1.00 97.06 111 GLY A O 1
ATOM 824 N N . ILE A 1 112 ? 3.173 5.327 2.478 1.00 98.12 112 ILE A N 1
ATOM 825 C CA . ILE A 1 112 ? 1.971 5.202 3.323 1.00 98.12 112 ILE A CA 1
ATOM 826 C C . ILE A 1 112 ? 2.289 4.552 4.683 1.00 98.12 112 ILE A C 1
ATOM 828 O O . ILE A 1 112 ? 1.864 5.105 5.700 1.00 98.12 112 ILE A O 1
ATOM 832 N N . PRO A 1 113 ? 3.012 3.412 4.773 1.00 97.81 113 PRO A N 1
ATOM 833 C CA . PRO A 1 113 ? 3.314 2.782 6.058 1.00 97.81 113 PRO A CA 1
ATOM 834 C C . PRO A 1 113 ? 4.130 3.682 6.991 1.00 97.81 113 PRO A C 1
ATOM 836 O O . PRO A 1 113 ? 3.859 3.687 8.190 1.00 97.81 113 PRO A O 1
ATOM 839 N N . GLU A 1 114 ? 5.058 4.476 6.450 1.00 97.31 114 GLU A N 1
ATOM 840 C CA . GLU A 1 114 ? 5.835 5.470 7.202 1.00 97.31 114 GLU A CA 1
ATOM 841 C C . GLU A 1 114 ? 4.912 6.529 7.825 1.00 97.31 114 GLU A C 1
ATOM 843 O O . GLU A 1 114 ? 4.943 6.755 9.034 1.00 97.31 114 GLU A O 1
ATOM 848 N N . ARG A 1 115 ? 3.982 7.086 7.040 1.00 97.62 115 ARG A N 1
ATOM 849 C CA . ARG A 1 115 ? 2.973 8.047 7.529 1.00 97.62 115 ARG A CA 1
ATOM 850 C C . ARG A 1 115 ? 1.996 7.442 8.537 1.00 97.62 115 ARG A C 1
ATOM 852 O O . ARG A 1 115 ? 1.561 8.109 9.477 1.00 97.62 115 ARG A O 1
ATOM 859 N N . LEU A 1 116 ? 1.649 6.167 8.378 1.00 97.31 116 LEU A N 1
ATOM 860 C CA . LEU A 1 116 ? 0.834 5.447 9.358 1.00 97.31 116 LEU A CA 1
ATOM 861 C C . LEU A 1 116 ? 1.598 5.176 10.656 1.00 97.31 116 LEU A C 1
ATOM 863 O O . LEU A 1 116 ? 0.973 5.150 11.711 1.00 97.31 116 LEU A O 1
ATOM 867 N N . HIS A 1 117 ? 2.920 5.010 10.605 1.00 95.88 117 HIS A N 1
ATOM 868 C CA . HIS A 1 117 ? 3.746 4.843 11.799 1.00 95.88 117 HIS A CA 1
ATOM 869 C C . HIS A 1 117 ? 3.773 6.113 12.662 1.00 95.88 117 HIS A C 1
ATOM 871 O O . HIS A 1 117 ? 3.735 6.021 13.888 1.00 95.88 117 HIS A O 1
ATOM 877 N N . GLU A 1 118 ? 3.744 7.294 12.034 1.00 94.62 118 GLU A N 1
ATOM 878 C CA . GLU A 1 118 ? 3.578 8.587 12.722 1.00 94.62 118 GLU A CA 1
ATOM 879 C C . GLU A 1 118 ? 2.210 8.695 13.4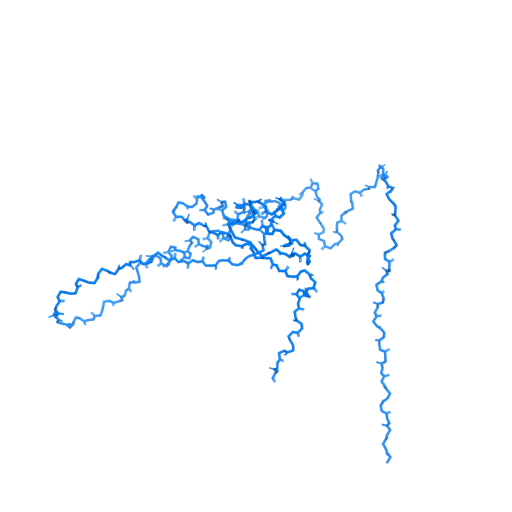33 1.00 94.62 118 GLU A C 1
ATOM 881 O O . GLU A 1 118 ? 2.044 9.445 14.398 1.00 94.62 118 GLU A O 1
ATOM 886 N N . SER A 1 119 ? 1.217 7.919 12.985 1.00 90.56 119 SER A N 1
ATOM 887 C CA . SER A 1 119 ? -0.125 7.880 13.562 1.00 90.56 119 SER A CA 1
ATOM 888 C C . SER A 1 119 ? -0.200 6.851 14.695 1.00 90.56 119 SER A C 1
ATOM 890 O O . SER A 1 119 ? -0.350 5.649 14.475 1.00 90.56 119 SER A O 1
ATOM 892 N N . ASN A 1 120 ? -0.136 7.331 15.938 1.00 82.12 120 ASN A N 1
ATOM 893 C CA . ASN A 1 120 ? -0.152 6.489 17.139 1.00 82.12 120 ASN A CA 1
ATOM 894 C C . ASN A 1 120 ? -1.238 5.390 17.111 1.00 82.12 120 ASN A C 1
ATOM 896 O O . ASN A 1 120 ? -2.438 5.662 17.013 1.00 82.12 120 ASN A O 1
ATOM 900 N N . GLY A 1 121 ? -0.816 4.133 17.282 1.00 86.62 121 GLY A N 1
ATOM 901 C CA . GLY A 1 121 ? -1.716 2.993 17.491 1.00 86.62 121 GLY A CA 1
ATOM 902 C C . GLY A 1 121 ? -2.284 2.347 16.221 1.00 86.62 121 GLY A C 1
ATOM 903 O O . GLY A 1 121 ? -3.243 1.569 16.315 1.00 86.62 121 GLY A O 1
ATOM 904 N N . VAL A 1 122 ? -1.726 2.638 15.043 1.00 94.81 122 VAL A N 1
ATOM 905 C CA . VAL A 1 122 ? -1.980 1.861 13.820 1.00 94.81 122 VAL A CA 1
ATOM 906 C C . VAL A 1 122 ? -0.904 0.784 13.675 1.00 94.81 122 VAL A C 1
ATOM 908 O O . VAL A 1 122 ? 0.286 1.054 13.794 1.00 94.81 122 VAL A O 1
ATOM 911 N N . ARG A 1 123 ? -1.327 -0.462 13.438 1.00 95.56 123 ARG A N 1
ATOM 912 C CA . ARG A 1 123 ? -0.429 -1.557 13.049 1.00 95.56 123 ARG A CA 1
ATOM 913 C C . ARG A 1 123 ? -0.606 -1.803 11.561 1.00 95.56 123 ARG A C 1
ATOM 915 O O . ARG A 1 123 ? -1.743 -1.945 11.112 1.00 95.56 123 ARG A O 1
ATOM 922 N N . THR A 1 124 ? 0.502 -1.891 10.841 1.00 97.19 124 THR A N 1
ATOM 923 C CA . THR A 1 124 ? 0.512 -2.050 9.385 1.00 97.19 124 THR A CA 1
ATOM 924 C C . THR A 1 124 ? 1.098 -3.407 9.019 1.00 97.19 124 THR A C 1
ATOM 926 O O . THR A 1 124 ? 2.022 -3.879 9.675 1.00 97.19 124 THR A O 1
ATOM 929 N N . LEU A 1 125 ? 0.537 -4.027 7.982 1.00 97.88 125 LEU A N 1
ATOM 930 C CA . LEU A 1 125 ? 1.062 -5.219 7.325 1.00 97.88 125 LEU A CA 1
ATOM 931 C C . LEU A 1 125 ? 1.057 -4.933 5.823 1.00 97.88 125 LEU A C 1
ATOM 933 O O . LEU A 1 125 ? 0.013 -4.592 5.265 1.00 97.88 125 LEU A O 1
ATOM 937 N N . VAL A 1 126 ? 2.215 -5.046 5.183 1.00 98.12 126 VAL A N 1
ATOM 938 C CA . VAL A 1 126 ? 2.408 -4.785 3.757 1.00 98.12 126 VAL A CA 1
ATOM 939 C C . VAL A 1 126 ? 2.447 -6.107 3.001 1.00 98.12 126 VAL A C 1
ATOM 941 O O . VAL A 1 126 ? 3.268 -6.981 3.282 1.00 98.12 126 VAL A O 1
ATOM 944 N N . VAL A 1 127 ? 1.574 -6.232 2.001 1.00 97.56 127 VAL A N 1
ATOM 945 C CA . VAL A 1 127 ? 1.605 -7.319 1.016 1.00 97.56 127 VAL A CA 1
ATOM 946 C C . VAL A 1 127 ? 1.916 -6.711 -0.343 1.00 97.56 127 VAL A C 1
ATOM 948 O O . VAL A 1 127 ? 1.139 -5.895 -0.836 1.00 97.56 127 VAL A O 1
ATOM 951 N N . ALA A 1 128 ? 3.023 -7.111 -0.966 1.00 95.88 128 ALA A N 1
ATOM 952 C CA . ALA A 1 128 ? 3.374 -6.641 -2.303 1.00 95.88 128 ALA A CA 1
ATOM 953 C C . ALA A 1 128 ? 3.263 -7.769 -3.334 1.00 95.88 128 ALA A C 1
ATOM 955 O O . ALA A 1 128 ? 3.793 -8.865 -3.153 1.00 95.88 128 ALA A O 1
ATOM 956 N N . CYS A 1 129 ? 2.583 -7.482 -4.444 1.00 93.06 129 CYS A N 1
ATOM 957 C CA . CYS A 1 129 ? 2.547 -8.363 -5.607 1.00 93.06 129 CYS A CA 1
ATOM 958 C C . CYS A 1 129 ? 3.704 -8.001 -6.543 1.00 93.06 129 CYS A C 1
ATOM 960 O O . CYS A 1 129 ? 3.805 -6.854 -6.985 1.00 93.06 129 CYS A O 1
ATOM 962 N N . VAL A 1 130 ? 4.576 -8.962 -6.848 1.00 90.00 130 VAL A N 1
ATOM 963 C CA . VAL A 1 130 ? 5.788 -8.740 -7.646 1.00 90.00 130 VAL A CA 1
ATOM 964 C C . VAL A 1 130 ? 5.811 -9.708 -8.828 1.00 90.00 130 VAL A C 1
ATOM 966 O O . VAL A 1 130 ? 5.731 -10.919 -8.614 1.00 90.00 130 VAL A O 1
ATOM 969 N N . PRO A 1 131 ? 5.947 -9.213 -10.072 1.00 88.44 131 PRO A N 1
ATOM 970 C CA . PRO A 1 131 ? 6.108 -10.086 -11.224 1.00 88.44 131 PRO A CA 1
ATOM 971 C C . PRO A 1 131 ? 7.439 -10.837 -11.134 1.00 88.44 131 PRO A C 1
ATOM 973 O O . PRO A 1 131 ? 8.489 -10.249 -10.880 1.00 88.44 131 PRO A O 1
ATOM 976 N N . SER A 1 132 ? 7.394 -12.140 -11.376 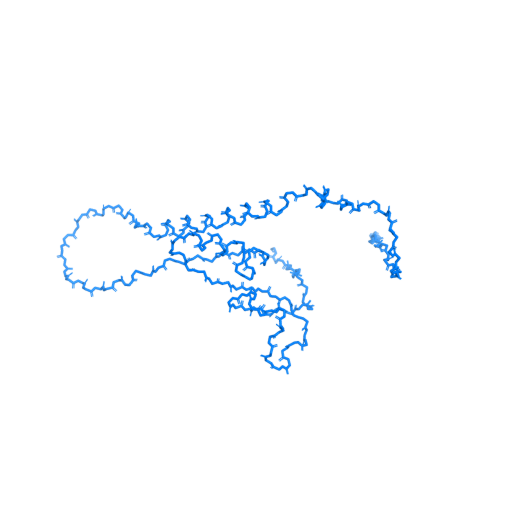1.00 85.06 132 SER A N 1
ATOM 977 C CA . SER A 1 132 ? 8.540 -13.038 -11.383 1.00 85.06 132 SER A CA 1
ATOM 978 C C . SER A 1 132 ? 8.632 -13.724 -12.741 1.00 85.06 132 SER A C 1
ATOM 980 O O . SER A 1 132 ? 7.661 -14.304 -13.233 1.00 85.06 132 SER A O 1
ATOM 982 N N . ALA A 1 133 ? 9.804 -13.655 -13.376 1.00 73.75 133 ALA A N 1
ATOM 983 C CA . ALA A 1 133 ? 10.101 -14.538 -14.495 1.00 73.75 133 ALA A CA 1
ATOM 984 C C . ALA A 1 133 ? 10.180 -15.978 -13.960 1.00 73.75 133 ALA A C 1
ATOM 986 O O . ALA A 1 133 ? 10.712 -16.189 -12.871 1.00 73.75 133 ALA A O 1
ATOM 987 N N . LYS A 1 134 ? 9.666 -16.947 -14.733 1.00 63.09 134 LYS A N 1
ATOM 988 C CA . LYS A 1 134 ? 9.429 -18.381 -14.425 1.00 63.09 134 LYS A CA 1
ATOM 989 C C . LYS A 1 134 ? 10.567 -19.189 -13.750 1.00 63.09 134 LYS A C 1
ATOM 991 O O . LYS A 1 134 ? 10.421 -20.390 -13.565 1.00 63.09 134 LYS A O 1
ATOM 996 N N . VAL A 1 135 ? 11.693 -18.581 -13.385 1.00 52.28 135 VAL A N 1
ATOM 997 C CA . VAL A 1 135 ? 12.964 -19.247 -13.066 1.00 52.28 135 VAL A CA 1
ATOM 998 C C . VAL A 1 135 ? 13.392 -19.118 -11.591 1.00 52.28 135 VAL A C 1
ATOM 1000 O O . VAL A 1 135 ? 14.290 -19.835 -11.164 1.00 52.28 135 VAL A O 1
ATOM 1003 N N . HIS A 1 136 ? 12.761 -18.287 -10.754 1.00 52.00 136 HIS A N 1
ATOM 1004 C CA . HIS A 1 136 ? 13.346 -17.970 -9.434 1.00 52.00 136 HIS A CA 1
ATOM 1005 C C . HIS A 1 136 ? 12.853 -18.759 -8.216 1.00 52.00 136 HIS A C 1
ATOM 1007 O O . HIS A 1 136 ? 13.365 -18.531 -7.126 1.00 52.00 136 HIS A O 1
ATOM 1013 N N . MET A 1 137 ? 11.954 -19.732 -8.362 1.00 57.72 137 MET A N 1
ATOM 1014 C CA . MET A 1 137 ? 11.568 -20.596 -7.230 1.00 57.72 137 MET A CA 1
ATOM 1015 C C . MET A 1 137 ? 12.312 -21.937 -7.201 1.00 57.72 137 MET A C 1
ATOM 1017 O O . MET A 1 137 ? 12.013 -22.773 -6.360 1.00 57.72 137 MET A O 1
ATOM 1021 N N . ALA A 1 138 ? 13.318 -22.148 -8.059 1.00 56.19 138 ALA A N 1
ATOM 1022 C CA . ALA A 1 138 ? 14.049 -23.419 -8.149 1.00 56.19 138 ALA A CA 1
ATOM 1023 C C . ALA A 1 138 ? 14.839 -23.816 -6.875 1.00 56.19 138 ALA A C 1
ATOM 1025 O O . ALA A 1 138 ? 15.546 -24.818 -6.886 1.00 56.19 138 ALA A O 1
ATOM 1026 N N . ALA A 1 139 ? 14.744 -23.051 -5.783 1.00 64.38 139 ALA A N 1
ATOM 1027 C CA . ALA A 1 139 ? 15.427 -23.346 -4.527 1.00 64.38 139 ALA A CA 1
ATOM 1028 C C . ALA A 1 139 ? 14.747 -22.755 -3.274 1.00 64.38 139 ALA A C 1
ATOM 1030 O O . ALA A 1 139 ? 15.445 -22.558 -2.281 1.00 64.38 139 ALA A O 1
ATOM 1031 N N . ASP A 1 140 ? 13.459 -22.382 -3.319 1.00 68.44 140 ASP A N 1
ATOM 1032 C CA . ASP A 1 140 ? 12.753 -21.695 -2.209 1.00 68.44 140 ASP A CA 1
ATOM 1033 C C . ASP A 1 140 ? 13.466 -20.431 -1.679 1.00 68.44 140 ASP A C 1
ATOM 1035 O O . ASP A 1 140 ? 13.242 -19.972 -0.557 1.00 68.44 140 ASP A O 1
ATOM 1039 N N . LYS A 1 141 ? 14.360 -19.845 -2.483 1.00 76.00 141 LYS A N 1
ATOM 1040 C CA . LYS A 1 141 ? 15.142 -18.666 -2.111 1.00 76.00 141 LYS A CA 1
ATOM 1041 C C . LYS A 1 141 ? 14.552 -17.434 -2.761 1.00 76.00 141 LYS A C 1
ATOM 1043 O O . LYS A 1 141 ? 14.512 -17.310 -3.983 1.00 76.00 141 LYS A O 1
ATOM 1048 N N . LEU A 1 142 ? 14.145 -16.496 -1.918 1.00 79.94 142 LEU A N 1
ATOM 1049 C CA . LEU A 1 142 ? 13.762 -15.169 -2.357 1.00 79.94 142 LEU A CA 1
ATOM 1050 C C . LEU A 1 142 ? 15.002 -14.430 -2.908 1.00 79.94 142 LEU A C 1
ATOM 1052 O O . LEU A 1 142 ? 16.052 -14.465 -2.258 1.00 79.94 142 LEU A O 1
ATOM 1056 N N . PRO A 1 143 ? 14.912 -13.752 -4.068 1.00 80.69 143 PRO A N 1
ATOM 1057 C CA . PRO A 1 143 ? 15.992 -12.900 -4.558 1.00 80.69 143 PRO A CA 1
ATOM 1058 C C . PRO A 1 143 ? 16.390 -11.847 -3.518 1.00 80.69 143 PRO A C 1
ATOM 1060 O O . PRO A 1 143 ? 15.523 -11.291 -2.846 1.00 80.69 143 PRO A O 1
ATOM 1063 N N . GLU A 1 144 ? 17.681 -11.514 -3.425 1.00 83.75 144 GLU A N 1
ATOM 1064 C CA . GLU A 1 144 ? 18.170 -10.475 -2.499 1.00 83.75 144 GLU A CA 1
ATOM 1065 C C . GLU A 1 144 ? 17.420 -9.147 -2.666 1.00 83.75 144 GLU A C 1
ATOM 1067 O O . GLU A 1 144 ? 17.036 -8.530 -1.680 1.00 83.75 144 GLU A O 1
ATOM 1072 N N . ALA A 1 145 ? 17.114 -8.761 -3.910 1.00 83.31 145 ALA A N 1
ATOM 1073 C CA . ALA A 1 145 ? 16.375 -7.538 -4.226 1.00 83.31 145 ALA A CA 1
ATOM 1074 C C . ALA A 1 145 ? 14.941 -7.498 -3.660 1.00 83.31 145 ALA A C 1
ATOM 1076 O O . ALA A 1 145 ? 14.337 -6.433 -3.604 1.00 83.31 145 ALA A O 1
ATOM 1077 N N . ALA A 1 146 ? 14.378 -8.643 -3.269 1.00 86.38 146 ALA A N 1
ATOM 1078 C CA . ALA A 1 146 ? 13.046 -8.740 -2.685 1.00 86.38 146 ALA A CA 1
ATOM 1079 C C . ALA A 1 146 ? 13.072 -8.807 -1.147 1.00 86.38 146 ALA A C 1
ATOM 1081 O O . ALA A 1 146 ? 12.023 -8.714 -0.506 1.00 86.38 146 ALA A O 1
ATOM 1082 N N . LYS A 1 147 ? 14.252 -8.929 -0.526 1.00 88.62 147 LYS A N 1
ATOM 1083 C CA . LYS A 1 147 ? 14.364 -8.923 0.935 1.00 88.62 147 LYS A CA 1
ATOM 1084 C C . LYS A 1 147 ? 13.977 -7.560 1.502 1.00 88.62 147 LYS A C 1
ATOM 1086 O O . LYS A 1 147 ? 14.414 -6.524 1.015 1.00 88.62 147 LYS A O 1
ATOM 1091 N N . GLY A 1 148 ? 13.152 -7.579 2.549 1.00 93.38 148 GLY A N 1
ATOM 1092 C CA . GLY A 1 148 ? 12.687 -6.366 3.226 1.00 93.38 148 GLY A CA 1
ATOM 1093 C C . GLY A 1 148 ? 11.768 -5.483 2.378 1.00 93.38 148 GLY A C 1
ATOM 1094 O O . GLY A 1 148 ? 11.568 -4.329 2.725 1.00 93.38 148 GLY A O 1
ATOM 1095 N N . MET A 1 149 ? 11.241 -5.984 1.256 1.00 94.88 149 MET A N 1
ATOM 1096 C CA . MET A 1 149 ? 10.340 -5.224 0.384 1.00 94.88 149 MET A CA 1
ATOM 1097 C C . MET A 1 149 ? 8.922 -5.110 0.951 1.00 94.88 149 MET A C 1
ATOM 1099 O O . MET A 1 149 ? 8.240 -4.122 0.705 1.00 94.88 149 MET A O 1
ATOM 1103 N N . ALA A 1 150 ? 8.463 -6.128 1.669 1.00 96.88 150 ALA A N 1
ATOM 1104 C CA . ALA A 1 150 ? 7.150 -6.198 2.296 1.00 96.88 150 ALA A CA 1
ATOM 1105 C C . ALA A 1 150 ? 7.174 -7.281 3.385 1.00 96.88 150 ALA A C 1
ATOM 1107 O O . ALA A 1 150 ? 8.111 -8.083 3.432 1.00 96.88 150 ALA A O 1
ATOM 1108 N N . ASP A 1 151 ? 6.131 -7.346 4.214 1.00 96.75 151 ASP A N 1
ATOM 1109 C CA . ASP A 1 151 ? 5.957 -8.441 5.179 1.00 96.75 151 ASP A CA 1
ATOM 1110 C C . ASP A 1 151 ? 5.626 -9.757 4.459 1.00 96.75 151 ASP A C 1
ATOM 1112 O O . ASP A 1 151 ? 6.103 -10.826 4.835 1.00 96.75 151 ASP A O 1
ATOM 1116 N N . PHE A 1 152 ? 4.845 -9.665 3.377 1.00 95.94 152 PHE A N 1
ATOM 1117 C CA . PHE A 1 152 ? 4.533 -10.782 2.491 1.00 95.94 152 PHE A CA 1
ATOM 1118 C C . PHE A 1 152 ? 4.696 -10.389 1.025 1.00 95.94 152 PHE A C 1
ATOM 1120 O O . PHE A 1 152 ? 4.324 -9.292 0.602 1.00 95.94 152 PHE A O 1
ATOM 1127 N N . LEU A 1 153 ? 5.202 -11.330 0.230 1.00 92.75 153 LEU A N 1
ATOM 1128 C CA . LEU A 1 153 ? 5.336 -11.183 -1.212 1.00 92.75 153 LEU A CA 1
ATOM 1129 C C . LEU A 1 153 ? 4.477 -12.209 -1.933 1.00 92.75 153 LEU A C 1
ATOM 1131 O O . LEU A 1 153 ? 4.551 -13.405 -1.658 1.00 92.75 153 LEU A O 1
ATOM 1135 N N . VAL A 1 154 ? 3.699 -11.730 -2.896 1.00 91.50 154 VAL A N 1
ATOM 1136 C CA . VAL A 1 154 ? 2.948 -12.566 -3.830 1.00 91.50 154 VAL A CA 1
ATOM 1137 C C . VAL A 1 154 ? 3.664 -12.510 -5.170 1.00 91.50 154 VAL A C 1
ATOM 1139 O O . VAL A 1 154 ? 3.690 -11.470 -5.826 1.00 91.50 154 VAL A O 1
ATOM 1142 N N . LEU A 1 155 ? 4.272 -13.622 -5.571 1.00 88.56 155 LEU A N 1
ATOM 1143 C CA . LEU A 1 155 ? 4.963 -13.717 -6.852 1.00 88.56 155 LEU A CA 1
ATOM 1144 C C . LEU A 1 155 ? 3.951 -14.026 -7.958 1.00 88.56 155 LEU A C 1
ATOM 1146 O O . LEU A 1 155 ? 3.254 -15.037 -7.897 1.00 88.56 155 LEU A O 1
ATOM 1150 N N . THR A 1 156 ? 3.868 -13.158 -8.963 1.00 87.31 156 THR A N 1
ATOM 1151 C CA . THR A 1 156 ? 2.976 -13.331 -10.119 1.00 87.31 156 THR A CA 1
ATOM 1152 C C . THR A 1 156 ? 3.769 -13.736 -11.359 1.00 87.31 156 THR A C 1
ATOM 1154 O O . THR A 1 156 ? 4.935 -13.379 -11.498 1.00 87.31 156 THR A O 1
ATOM 1157 N N . ASP A 1 157 ? 3.168 -14.500 -12.274 1.00 85.31 157 ASP A N 1
ATOM 1158 C CA . ASP A 1 157 ? 3.843 -14.901 -13.515 1.00 85.31 157 ASP A CA 1
ATOM 1159 C C . ASP A 1 157 ? 3.973 -13.696 -14.457 1.00 85.31 157 ASP A C 1
ATOM 1161 O O . ASP A 1 157 ? 2.986 -13.205 -15.005 1.00 85.31 157 ASP A O 1
ATOM 1165 N N . ALA A 1 158 ? 5.206 -13.229 -14.668 1.00 87.12 158 ALA A N 1
ATOM 1166 C CA . ALA A 1 158 ? 5.493 -12.090 -15.538 1.00 87.12 158 ALA A CA 1
ATOM 1167 C C . ALA A 1 158 ? 5.201 -12.360 -17.026 1.00 87.12 158 ALA A C 1
ATOM 1169 O O . ALA A 1 158 ? 5.166 -11.421 -17.820 1.00 87.12 158 ALA A O 1
ATOM 1170 N N . THR A 1 159 ? 5.023 -13.627 -17.417 1.00 84.31 159 THR A N 1
ATOM 1171 C CA . THR A 1 159 ? 4.686 -14.018 -18.794 1.00 84.31 159 THR A CA 1
ATOM 1172 C C . THR A 1 159 ? 3.190 -13.942 -19.086 1.00 84.31 159 THR A C 1
ATOM 1174 O O . THR A 1 159 ? 2.794 -14.008 -20.249 1.00 84.31 159 THR A O 1
ATOM 1177 N N . VAL A 1 160 ? 2.357 -13.775 -18.055 1.00 84.06 160 VAL A N 1
ATOM 1178 C CA . VAL A 1 160 ? 0.920 -13.552 -18.219 1.00 84.06 160 VAL A CA 1
ATOM 1179 C C . VAL A 1 160 ? 0.680 -12.074 -18.561 1.00 84.06 160 VAL A C 1
ATOM 1181 O O . VAL A 1 160 ? 1.223 -11.196 -17.883 1.00 84.06 160 VAL A O 1
ATOM 1184 N N . PRO A 1 161 ? -0.121 -11.760 -19.599 1.00 83.31 161 PRO A N 1
ATOM 1185 C CA . PRO A 1 161 ? -0.481 -10.384 -19.928 1.00 83.31 161 PRO A CA 1
ATOM 1186 C C . PRO A 1 161 ? -1.077 -9.641 -18.725 1.00 83.31 161 PRO A C 1
ATOM 1188 O O . PRO A 1 161 ? -1.913 -10.177 -18.002 1.00 83.31 161 PRO A O 1
ATOM 1191 N N . ARG A 1 162 ? -0.671 -8.379 -18.522 1.00 77.00 162 ARG A N 1
ATOM 1192 C CA . ARG A 1 162 ? -1.145 -7.549 -17.393 1.00 77.00 162 ARG A CA 1
ATOM 1193 C C . ARG A 1 162 ? -2.641 -7.237 -17.454 1.00 77.00 162 ARG A C 1
ATOM 1195 O O . ARG A 1 162 ? -3.243 -6.937 -16.429 1.00 77.00 162 ARG A O 1
ATOM 1202 N N . SER A 1 163 ? -3.218 -7.291 -18.647 1.00 75.50 163 SER A N 1
ATOM 1203 C CA . SER A 1 163 ? -4.648 -7.197 -18.895 1.00 75.50 163 SER A CA 1
ATOM 1204 C C . SER A 1 163 ? -5.118 -8.523 -19.470 1.00 75.50 163 SER A C 1
ATOM 1206 O O . SER A 1 163 ? -4.632 -8.957 -20.515 1.00 75.50 163 SER A O 1
ATOM 1208 N N . PHE A 1 164 ? -6.087 -9.152 -18.817 1.00 61.22 164 PHE A N 1
ATOM 1209 C CA . PHE A 1 164 ? -6.934 -10.098 -19.522 1.00 61.22 164 PHE A CA 1
ATOM 1210 C C . PHE A 1 164 ? -7.895 -9.267 -20.370 1.00 61.22 164 PHE A C 1
ATOM 1212 O O . PHE A 1 164 ? -8.563 -8.384 -19.831 1.00 61.22 164 PHE A O 1
ATOM 1219 N N . ASP A 1 165 ? -7.963 -9.531 -21.676 1.00 60.91 165 ASP A N 1
ATOM 1220 C CA . ASP A 1 165 ? -9.129 -9.142 -22.470 1.00 60.91 165 ASP A CA 1
ATOM 1221 C C . ASP A 1 165 ? -10.307 -9.952 -21.927 1.00 60.91 165 ASP A C 1
ATOM 1223 O O . ASP A 1 165 ? -10.613 -11.058 -22.379 1.00 60.91 165 ASP A O 1
ATOM 1227 N N . VAL A 1 166 ? -10.927 -9.445 -20.863 1.00 59.00 166 VAL A N 1
ATOM 1228 C CA . VAL A 1 166 ? -12.189 -9.982 -20.387 1.00 59.00 166 VAL A CA 1
ATOM 1229 C C . VAL A 1 166 ? -13.209 -9.517 -21.410 1.00 59.00 166 VAL A C 1
ATOM 1231 O O . VAL A 1 166 ? -13.680 -8.382 -21.375 1.00 59.00 166 VAL A O 1
ATOM 1234 N N . THR A 1 167 ? -13.539 -10.391 -22.355 1.00 62.50 167 THR A N 1
ATOM 1235 C CA . THR A 1 167 ? -14.801 -10.268 -23.078 1.00 62.50 167 THR A CA 1
ATOM 1236 C C . THR A 1 167 ? -15.892 -10.447 -22.032 1.00 62.50 167 THR A C 1
ATOM 1238 O O . THR A 1 167 ? -16.285 -11.564 -21.710 1.00 62.50 167 THR A O 1
ATOM 1241 N N . HIS A 1 168 ? -16.314 -9.346 -21.407 1.00 48.88 168 HIS A N 1
ATOM 1242 C CA . HIS A 1 168 ? -17.491 -9.356 -20.557 1.00 48.88 168 HIS A CA 1
ATOM 1243 C C . HIS A 1 168 ? -18.654 -9.835 -21.431 1.00 48.88 168 HIS A C 1
ATOM 1245 O O . HIS A 1 168 ? -18.927 -9.188 -22.446 1.00 48.88 168 HIS A O 1
ATOM 1251 N N . PRO A 1 169 ? -19.309 -10.966 -21.107 1.00 61.72 169 PRO A N 1
ATOM 1252 C CA . PRO A 1 169 ? -20.560 -11.294 -21.764 1.00 61.72 169 PRO A CA 1
ATOM 1253 C C . PRO A 1 169 ? -21.539 -10.167 -21.424 1.00 61.72 169 PRO A C 1
ATOM 1255 O O . PRO A 1 169 ? -21.844 -9.946 -20.251 1.00 61.72 169 PRO A O 1
ATOM 1258 N N . ILE A 1 170 ? -21.917 -9.402 -22.449 1.00 63.56 170 ILE A N 1
ATOM 1259 C CA . ILE A 1 170 ? -22.981 -8.394 -22.392 1.00 63.56 170 ILE A CA 1
ATOM 1260 C C . ILE A 1 170 ? -24.320 -9.126 -22.339 1.00 63.56 170 ILE A C 1
ATOM 1262 O O . ILE A 1 170 ? -24.465 -10.108 -23.104 1.00 63.56 170 ILE A O 1
#

pLDDT: mean 76.91, std 17.65, range [44.38, 98.38]